Protein AF-A0A4Y2GLK5-F1 (afdb_monomer)

Structure (mmCIF, N/CA/C/O backbone):
data_AF-A0A4Y2GLK5-F1
#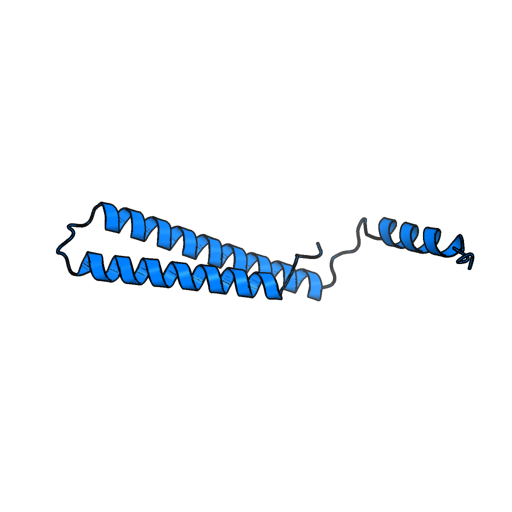
_entry.id   AF-A0A4Y2GLK5-F1
#
loop_
_atom_site.group_PDB
_atom_site.id
_atom_site.type_symbol
_atom_site.label_atom_id
_atom_site.label_alt_id
_atom_site.label_comp_id
_atom_site.label_asym_id
_atom_site.label_entity_id
_atom_site.label_seq_id
_atom_site.pdbx_PDB_ins_code
_atom_site.Cartn_x
_atom_site.Cartn_y
_atom_site.Cartn_z
_atom_site.occupancy
_atom_site.B_iso_or_equiv
_atom_site.auth_seq_id
_atom_site.auth_comp_id
_atom_site.auth_asym_id
_atom_si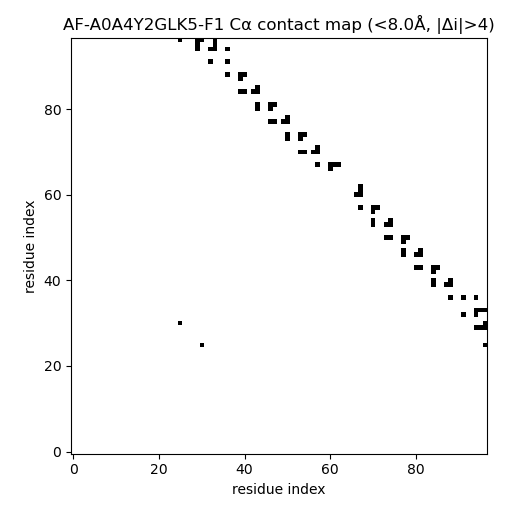te.auth_atom_id
_atom_site.pdbx_PDB_model_num
ATOM 1 N N . MET A 1 1 ? 3.628 -31.236 -46.182 1.00 39.97 1 MET A N 1
ATOM 2 C CA . MET A 1 1 ? 4.743 -31.129 -45.226 1.00 39.97 1 MET A CA 1
ATOM 3 C C . MET A 1 1 ? 5.606 -30.004 -45.746 1.00 39.97 1 MET A C 1
ATOM 5 O O . MET A 1 1 ? 6.251 -30.194 -46.764 1.00 39.97 1 MET A O 1
ATOM 9 N N . SER A 1 2 ? 5.458 -28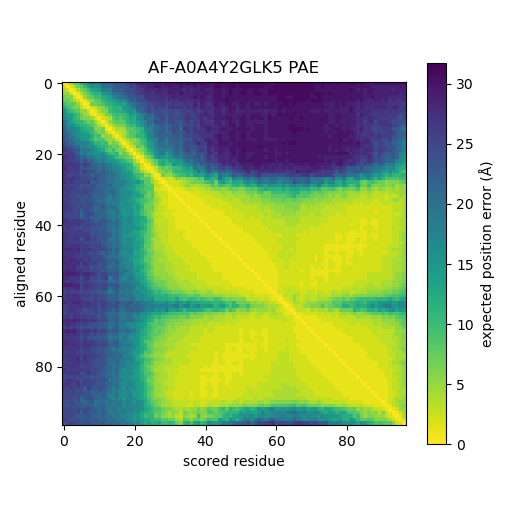.812 -45.176 1.00 42.50 2 SER A N 1
ATOM 10 C CA . SER A 1 2 ? 6.239 -27.643 -45.578 1.00 42.50 2 SER A CA 1
ATOM 11 C C . SER A 1 2 ? 7.405 -27.551 -44.609 1.00 42.50 2 SER A C 1
ATOM 13 O O . SER A 1 2 ? 7.191 -27.378 -43.413 1.00 42.50 2 SER A O 1
ATOM 15 N N . GLU A 1 3 ? 8.605 -27.793 -45.117 1.00 47.28 3 GLU A N 1
ATOM 16 C CA . GLU A 1 3 ? 9.849 -27.643 -44.374 1.00 47.28 3 GLU A CA 1
ATOM 17 C C . GLU A 1 3 ? 10.150 -26.146 -44.281 1.00 47.28 3 GLU A C 1
ATOM 19 O O . GLU A 1 3 ? 10.543 -25.509 -45.261 1.00 47.28 3 GLU A O 1
ATOM 24 N N . ASP A 1 4 ? 9.887 -25.567 -43.110 1.00 50.25 4 ASP A N 1
ATOM 25 C CA . ASP A 1 4 ? 10.302 -24.207 -42.798 1.00 50.25 4 ASP A CA 1
ATOM 26 C C . ASP A 1 4 ? 11.833 -24.176 -42.710 1.00 50.25 4 ASP A C 1
ATOM 28 O O . ASP A 1 4 ? 12.455 -24.768 -41.826 1.00 50.25 4 ASP A O 1
ATOM 32 N N . ASN A 1 5 ? 12.432 -23.505 -43.691 1.00 48.41 5 ASN A N 1
ATOM 33 C CA . ASN A 1 5 ? 13.860 -23.246 -43.795 1.00 48.41 5 ASN A CA 1
ATOM 34 C C . ASN A 1 5 ? 14.309 -22.363 -42.623 1.00 48.41 5 ASN A C 1
ATOM 36 O O . ASN A 1 5 ? 14.172 -21.142 -42.674 1.00 48.41 5 ASN A O 1
ATOM 40 N N . PHE A 1 6 ? 14.858 -22.969 -41.571 1.00 47.56 6 PHE A N 1
ATOM 41 C CA . PHE A 1 6 ? 15.523 -22.235 -40.498 1.00 47.56 6 PHE A CA 1
ATOM 42 C C . PHE A 1 6 ? 16.951 -21.896 -40.950 1.00 47.56 6 PHE A C 1
ATOM 44 O O . PHE A 1 6 ? 17.819 -22.770 -41.001 1.00 47.56 6 PHE A O 1
ATOM 51 N N . SER A 1 7 ? 17.177 -20.641 -41.350 1.0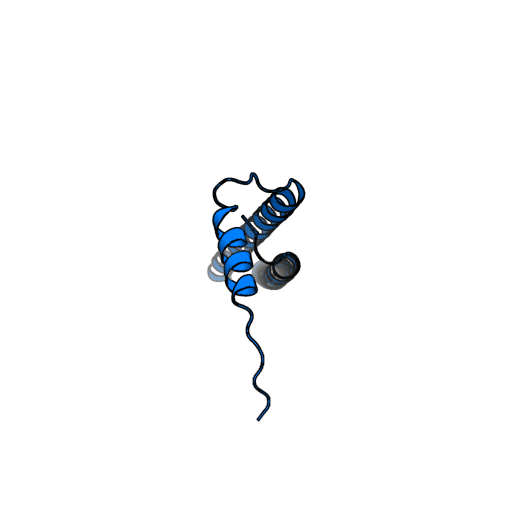0 50.75 7 SER A N 1
ATOM 52 C CA . SER A 1 7 ? 18.491 -20.163 -41.790 1.00 50.75 7 SER A CA 1
ATOM 53 C C . SER A 1 7 ? 19.462 -20.103 -40.597 1.00 50.75 7 SER A C 1
ATOM 55 O O . SER A 1 7 ? 19.120 -19.517 -39.567 1.00 50.75 7 SER A O 1
ATOM 57 N N . PRO A 1 8 ? 20.689 -20.651 -40.699 1.00 50.75 8 PRO A N 1
ATOM 58 C CA . PRO A 1 8 ? 21.701 -20.585 -39.636 1.00 50.75 8 PRO A CA 1
ATOM 59 C C . PRO A 1 8 ? 22.091 -19.157 -39.215 1.00 50.75 8 PRO A C 1
ATOM 61 O O . PRO A 1 8 ? 22.645 -18.968 -38.135 1.00 50.75 8 PRO A O 1
ATOM 64 N N . GLU A 1 9 ? 21.795 -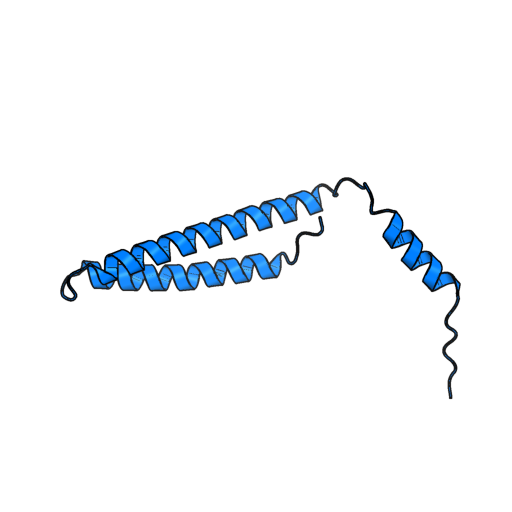18.159 -40.051 1.00 49.94 9 GLU A N 1
ATOM 65 C CA . GLU A 1 9 ? 22.115 -16.741 -39.837 1.00 49.94 9 GLU A CA 1
ATOM 66 C C . GLU A 1 9 ? 21.252 -16.067 -38.752 1.00 49.94 9 GLU A C 1
ATOM 68 O O . GLU A 1 9 ? 21.649 -15.043 -38.190 1.00 49.94 9 GLU A O 1
ATOM 73 N N . ASP A 1 10 ? 20.089 -16.640 -38.421 1.00 44.59 10 ASP A N 1
ATOM 74 C CA . ASP A 1 10 ? 19.185 -16.093 -37.398 1.00 44.59 10 ASP A CA 1
ATOM 75 C C . ASP A 1 10 ? 19.613 -16.463 -35.968 1.00 44.59 10 ASP A C 1
ATOM 77 O O . ASP A 1 10 ? 19.303 -15.751 -35.008 1.00 44.59 10 ASP A O 1
ATOM 81 N N . ILE A 1 11 ? 20.388 -17.541 -35.809 1.00 47.91 11 ILE A N 1
ATOM 82 C CA . ILE A 1 11 ? 20.930 -17.961 -34.507 1.00 47.91 11 ILE A CA 1
ATOM 83 C C . ILE A 1 11 ? 22.113 -17.065 -34.118 1.00 47.91 11 ILE A C 1
ATOM 85 O O . ILE A 1 11 ? 22.236 -16.663 -32.959 1.00 47.91 11 ILE A O 1
ATOM 89 N N . THR A 1 12 ? 22.952 -16.690 -35.087 1.00 44.09 12 THR A N 1
ATOM 90 C CA . THR A 1 12 ? 24.118 -15.822 -34.870 1.00 44.09 12 THR A CA 1
ATOM 91 C C . THR A 1 12 ? 23.713 -14.405 -34.472 1.00 44.09 12 THR A C 1
ATOM 93 O O . THR A 1 12 ? 24.269 -13.870 -33.516 1.00 44.09 12 THR A O 1
ATOM 96 N N . LYS A 1 13 ? 22.669 -13.831 -35.087 1.00 45.25 13 LYS A N 1
ATOM 97 C CA . LYS A 1 13 ? 22.169 -12.492 -34.713 1.00 45.25 13 LYS A CA 1
ATOM 98 C C . LYS A 1 13 ? 21.590 -12.424 -33.299 1.00 45.25 13 LYS A C 1
ATOM 100 O O . LYS A 1 13 ? 21.716 -11.398 -32.635 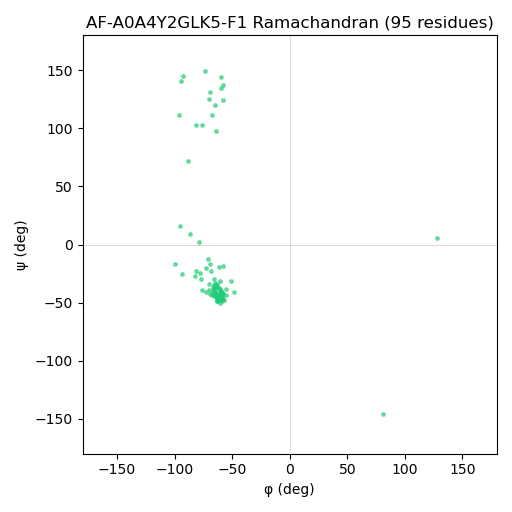1.00 45.25 13 LYS A O 1
ATOM 105 N N . HIS A 1 14 ? 20.966 -13.499 -32.815 1.00 42.09 14 HIS A N 1
ATOM 106 C CA . HIS A 1 14 ? 20.447 -13.540 -31.445 1.00 42.09 14 HIS A CA 1
ATOM 107 C C . HIS A 1 14 ? 21.538 -13.761 -30.390 1.00 42.09 14 HIS A C 1
ATOM 109 O O . HIS A 1 14 ? 21.394 -13.261 -29.273 1.00 42.09 14 HIS A O 1
ATOM 115 N N . ALA A 1 15 ? 22.621 -14.465 -30.735 1.00 41.91 15 ALA A N 1
ATOM 116 C CA . ALA A 1 15 ? 23.781 -14.627 -29.862 1.00 41.91 15 ALA A CA 1
ATOM 117 C C . ALA A 1 15 ? 24.606 -13.329 -29.759 1.00 41.91 15 ALA A C 1
ATOM 119 O O . ALA A 1 15 ? 24.967 -12.926 -28.654 1.00 41.91 15 ALA A O 1
ATOM 120 N N . GLU A 1 16 ? 24.802 -12.612 -30.872 1.00 40.94 16 GLU A N 1
ATOM 121 C CA . GLU A 1 16 ? 25.473 -11.301 -30.883 1.00 40.94 16 GLU A CA 1
ATOM 122 C C . GLU A 1 16 ? 24.690 -10.244 -30.078 1.00 40.94 16 GLU A C 1
ATOM 124 O O . GLU A 1 16 ? 25.281 -9.470 -29.326 1.00 40.94 16 GLU A O 1
ATOM 129 N N . TYR A 1 17 ? 23.350 -10.282 -30.106 1.00 46.03 17 TYR A N 1
ATOM 130 C CA . TYR A 1 17 ? 22.508 -9.371 -29.312 1.00 46.03 17 TYR A CA 1
ATOM 131 C C . TYR A 1 17 ? 22.551 -9.632 -27.790 1.00 46.03 17 TYR A C 1
ATOM 133 O O . TYR A 1 17 ? 22.132 -8.779 -27.001 1.00 46.03 17 TYR A O 1
ATOM 141 N N . GLN A 1 18 ? 23.022 -10.807 -27.350 1.00 43.94 18 GLN A N 1
ATOM 142 C CA . GLN A 1 18 ? 23.160 -11.132 -25.925 1.00 43.94 18 GLN A CA 1
ATOM 143 C C . GLN A 1 18 ? 24.551 -10.816 -25.362 1.00 43.94 18 GLN A C 1
ATOM 145 O O . GLN A 1 18 ? 24.657 -10.544 -24.164 1.00 43.94 18 GLN A O 1
ATOM 150 N N . GLU A 1 19 ? 25.602 -10.787 -26.186 1.00 43.84 19 GLU A N 1
ATOM 151 C CA . GLU A 1 19 ? 26.951 -10.455 -25.708 1.00 43.84 19 GLU A CA 1
ATOM 152 C C . GLU A 1 19 ? 27.214 -8.942 -25.587 1.00 43.84 19 GLU A C 1
ATOM 154 O O . GLU A 1 19 ? 27.952 -8.534 -24.687 1.00 43.84 19 GLU A O 1
ATOM 159 N N . GLU A 1 20 ? 26.539 -8.084 -26.363 1.00 45.12 20 GLU A N 1
ATOM 160 C CA . GLU A 1 20 ? 26.727 -6.618 -26.293 1.00 45.12 20 GLU A CA 1
ATOM 161 C C . GLU A 1 20 ? 26.173 -5.951 -25.017 1.00 45.12 20 GLU A C 1
ATOM 163 O O . GLU A 1 20 ? 26.506 -4.805 -24.712 1.00 45.12 20 GLU A O 1
ATOM 168 N N . LYS A 1 21 ? 25.361 -6.646 -24.210 1.00 48.97 21 LYS A N 1
ATOM 169 C CA . LYS A 1 21 ? 24.790 -6.078 -22.971 1.00 48.97 21 LYS A CA 1
ATOM 170 C C . LYS A 1 21 ? 25.679 -6.221 -21.734 1.00 48.97 21 LYS A C 1
ATOM 172 O O . LYS A 1 21 ? 25.249 -5.893 -20.630 1.00 48.97 21 LYS A O 1
ATOM 177 N N . LYS A 1 22 ? 26.932 -6.656 -21.878 1.00 44.97 22 LYS A N 1
ATOM 178 C CA . LYS A 1 22 ? 27.926 -6.585 -20.794 1.00 44.97 22 LYS A CA 1
ATOM 179 C C . LYS A 1 22 ? 28.656 -5.243 -20.840 1.00 44.97 22 LYS A C 1
ATOM 181 O O . LYS A 1 22 ? 29.824 -5.176 -21.198 1.00 44.97 22 LYS A O 1
ATOM 186 N N . GLY A 1 23 ? 27.957 -4.171 -20.462 1.00 51.16 23 GLY A N 1
ATOM 187 C CA . GL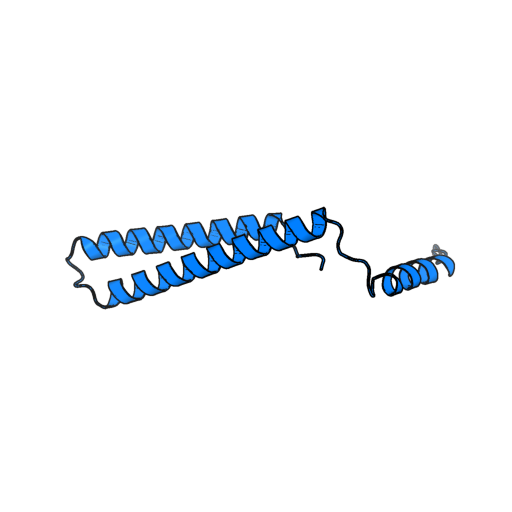Y A 1 23 ? 28.595 -2.876 -20.195 1.00 51.16 23 GLY A CA 1
ATOM 188 C C . GLY A 1 23 ? 28.026 -1.660 -20.921 1.00 51.16 23 GLY A C 1
ATOM 189 O O . GLY A 1 23 ? 28.595 -0.582 -20.770 1.00 51.16 23 GLY A O 1
ATOM 190 N N . CYS A 1 24 ? 26.920 -1.773 -21.667 1.00 47.62 24 CYS A N 1
ATOM 191 C CA . CYS A 1 24 ? 26.229 -0.575 -22.148 1.00 47.62 24 CYS A CA 1
ATOM 192 C C . CYS A 1 24 ? 25.658 0.212 -20.956 1.00 47.62 24 CYS A C 1
ATOM 194 O O . CYS A 1 24 ? 24.830 -0.337 -20.224 1.00 47.62 24 CYS A O 1
ATOM 196 N N . PRO A 1 25 ? 26.057 1.482 -20.747 1.00 57.34 25 PRO A N 1
ATOM 197 C CA . PRO A 1 25 ? 25.377 2.327 -19.783 1.00 57.34 25 PRO A CA 1
ATOM 198 C C . PRO A 1 25 ? 23.906 2.452 -20.207 1.00 57.34 25 PRO A C 1
ATOM 200 O O . PRO A 1 25 ? 23.637 2.642 -21.399 1.00 57.34 25 PRO A O 1
ATOM 203 N N . PRO A 1 26 ? 22.958 2.313 -19.267 1.00 61.47 26 PRO A N 1
ATOM 204 C CA . PRO A 1 26 ? 21.545 2.376 -19.596 1.00 61.47 26 PRO A CA 1
ATOM 205 C C . PRO A 1 26 ? 21.230 3.712 -20.266 1.00 61.47 26 PRO A C 1
ATOM 207 O O . PRO A 1 26 ? 21.749 4.763 -19.872 1.00 61.47 26 PRO A O 1
ATOM 210 N N . ARG A 1 27 ? 20.416 3.678 -21.327 1.00 66.19 27 ARG A N 1
ATOM 211 C CA . ARG A 1 27 ? 19.997 4.906 -22.013 1.00 66.19 27 ARG A CA 1
ATOM 212 C C . ARG A 1 27 ? 19.274 5.777 -20.986 1.00 66.19 27 ARG A C 1
ATOM 214 O O . ARG A 1 27 ? 18.567 5.247 -20.137 1.00 66.19 27 ARG A O 1
ATOM 221 N N . VAL A 1 28 ? 19.423 7.101 -21.052 1.00 69.56 28 VAL A N 1
ATOM 222 C CA . VAL A 1 28 ? 18.853 8.030 -20.048 1.00 69.56 28 VAL A CA 1
ATOM 223 C C . VAL A 1 28 ? 17.374 7.722 -19.752 1.00 69.56 28 VAL A C 1
ATOM 225 O O . VAL A 1 28 ? 16.990 7.637 -18.590 1.00 69.56 28 VAL A O 1
ATOM 228 N N . CYS A 1 29 ? 16.587 7.400 -20.784 1.00 63.06 29 CYS A N 1
ATOM 229 C CA . CYS A 1 29 ? 15.181 7.011 -20.648 1.00 63.06 29 CYS A CA 1
ATOM 230 C C . CYS A 1 29 ? 14.958 5.711 -19.842 1.00 63.06 29 CYS A C 1
ATOM 232 O O . CYS A 1 29 ? 13.960 5.580 -19.142 1.00 63.06 29 CYS A O 1
ATOM 234 N N . GLU A 1 30 ? 15.862 4.732 -19.934 1.00 72.94 30 GLU A N 1
ATOM 235 C CA . GLU A 1 30 ? 15.794 3.479 -19.165 1.00 72.94 30 GLU A CA 1
ATOM 236 C C . GLU A 1 30 ? 16.078 3.734 -17.679 1.00 72.94 30 GLU A C 1
ATOM 238 O O . GLU A 1 30 ? 15.396 3.183 -16.815 1.00 72.94 30 GLU A O 1
ATOM 243 N N . ILE A 1 31 ? 17.033 4.624 -17.383 1.00 81.00 31 ILE A N 1
ATOM 244 C CA . ILE A 1 31 ? 17.350 5.056 -16.014 1.00 81.00 31 ILE A CA 1
ATOM 245 C C . ILE A 1 31 ? 16.163 5.800 -15.397 1.00 81.00 31 ILE A C 1
ATOM 247 O O . ILE A 1 31 ? 15.798 5.532 -14.255 1.00 81.00 31 ILE A O 1
ATOM 251 N N . GLU A 1 32 ? 15.534 6.704 -16.150 1.00 81.88 32 GLU A N 1
ATOM 252 C CA . GLU A 1 32 ? 14.358 7.458 -15.700 1.00 81.88 32 GLU A CA 1
ATOM 253 C C . GLU A 1 32 ? 13.188 6.535 -15.338 1.00 81.88 32 GLU A C 1
ATOM 255 O O . GLU A 1 32 ? 12.604 6.681 -14.264 1.00 81.88 32 GLU A O 1
ATOM 260 N N . ILE A 1 33 ? 12.899 5.532 -16.175 1.00 83.56 33 ILE A N 1
ATOM 261 C CA . ILE A 1 33 ? 11.857 4.533 -15.892 1.00 83.56 33 ILE A CA 1
ATOM 262 C C . ILE A 1 33 ? 12.180 3.751 -14.612 1.00 83.56 33 ILE A C 1
ATOM 264 O O . ILE A 1 33 ? 11.295 3.529 -13.784 1.00 83.56 33 ILE A O 1
ATOM 268 N N . CYS A 1 34 ? 13.435 3.340 -14.422 1.00 87.19 34 CYS A N 1
ATOM 269 C CA . CYS A 1 34 ? 13.842 2.614 -13.221 1.00 87.19 34 CYS A CA 1
ATOM 270 C C . CYS A 1 34 ? 13.767 3.475 -11.954 1.00 87.19 34 CYS A C 1
ATOM 272 O O . CYS A 1 34 ? 13.326 2.977 -10.919 1.00 87.19 34 CYS A O 1
ATOM 274 N N . ASN A 1 35 ? 14.144 4.753 -12.026 1.00 89.38 35 ASN A N 1
ATOM 275 C CA . ASN A 1 35 ? 14.027 5.683 -10.902 1.00 89.38 35 ASN A CA 1
ATOM 276 C C . ASN A 1 35 ? 12.561 5.903 -10.513 1.00 89.38 35 ASN A C 1
ATOM 278 O O . ASN A 1 35 ? 12.214 5.819 -9.336 1.00 89.38 35 ASN A O 1
ATOM 282 N N . GLU A 1 36 ? 11.684 6.107 -11.496 1.00 90.31 36 GLU A N 1
ATOM 283 C CA . GLU A 1 36 ? 10.248 6.257 -11.253 1.00 90.31 36 GLU A CA 1
ATOM 284 C C . GLU A 1 36 ? 9.653 4.981 -10.631 1.00 90.31 36 GLU A C 1
ATOM 286 O O . GLU A 1 36 ? 8.923 5.042 -9.642 1.00 90.31 36 GLU A O 1
ATOM 291 N N . LEU A 1 37 ? 10.028 3.799 -11.136 1.00 91.81 37 LEU A N 1
ATOM 292 C CA . LEU A 1 37 ? 9.643 2.516 -10.540 1.00 91.81 37 LEU A CA 1
ATOM 293 C C . LEU A 1 37 ? 10.112 2.380 -9.084 1.00 91.81 37 LEU A C 1
ATOM 295 O O . LEU A 1 37 ? 9.349 1.898 -8.242 1.00 91.81 37 LEU A O 1
ATOM 299 N N . GLN A 1 38 ? 11.338 2.808 -8.769 1.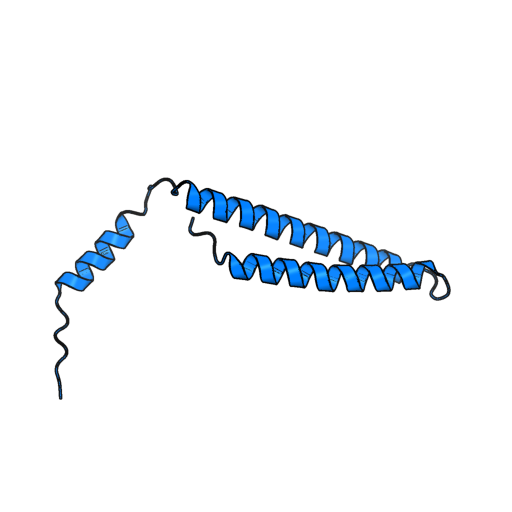00 93.62 38 GLN A N 1
ATOM 300 C CA . GLN A 1 38 ? 11.861 2.783 -7.401 1.00 93.62 38 GLN A CA 1
ATOM 301 C C . GLN A 1 38 ? 11.064 3.699 -6.468 1.00 93.62 38 GLN A C 1
ATOM 303 O O . GLN A 1 38 ? 10.706 3.275 -5.366 1.00 93.62 38 GLN A O 1
ATOM 308 N N . GLU A 1 39 ? 10.729 4.915 -6.900 1.00 95.06 39 GLU A N 1
ATOM 309 C CA . GLU A 1 39 ? 9.919 5.837 -6.095 1.00 95.06 39 GLU A CA 1
ATOM 310 C C . GLU A 1 39 ? 8.484 5.323 -5.895 1.00 95.06 39 GLU A C 1
ATOM 312 O O . GLU A 1 39 ? 7.927 5.429 -4.795 1.00 95.06 39 GLU A O 1
ATOM 317 N N . LEU A 1 40 ? 7.891 4.677 -6.905 1.00 94.75 40 LEU A N 1
ATOM 318 C CA . LEU A 1 40 ? 6.579 4.035 -6.776 1.00 94.75 40 LEU A CA 1
ATOM 319 C C . LEU A 1 40 ? 6.601 2.852 -5.796 1.00 94.75 40 LEU A C 1
ATOM 321 O O . LEU A 1 40 ? 5.706 2.736 -4.954 1.00 94.75 40 LEU A O 1
ATOM 325 N N . GLU A 1 41 ? 7.616 1.985 -5.860 1.00 94.94 41 GLU A N 1
ATOM 326 C CA . GLU A 1 41 ? 7.763 0.862 -4.922 1.00 94.94 41 GLU A CA 1
ATOM 327 C C . GLU A 1 41 ? 8.035 1.344 -3.491 1.00 94.94 41 GLU A C 1
ATOM 329 O O . GLU A 1 41 ? 7.479 0.802 -2.528 1.00 94.94 41 GLU A O 1
ATOM 334 N N . LYS A 1 42 ? 8.819 2.413 -3.330 1.00 97.12 42 LYS A N 1
ATOM 335 C CA . LYS A 1 42 ? 9.032 3.071 -2.037 1.00 97.12 42 LYS A CA 1
ATOM 336 C C . LYS A 1 42 ? 7.729 3.638 -1.471 1.00 97.12 42 LYS A C 1
ATOM 338 O O . LYS A 1 42 ? 7.385 3.343 -0.326 1.00 97.12 42 LYS A O 1
ATOM 343 N N . SER A 1 43 ? 6.957 4.356 -2.286 1.00 97.31 43 SER A N 1
ATOM 344 C CA . SER A 1 43 ? 5.647 4.899 -1.900 1.00 97.31 43 SER A CA 1
ATOM 345 C C . SER A 1 43 ? 4.701 3.782 -1.455 1.00 97.31 43 SER A C 1
ATOM 347 O O . SER A 1 43 ? 4.130 3.823 -0.366 1.00 97.31 43 SER A O 1
ATOM 349 N N . LYS A 1 44 ? 4.625 2.699 -2.234 1.00 97.56 44 LYS A N 1
ATOM 350 C CA . LYS A 1 44 ? 3.858 1.496 -1.895 1.00 97.56 44 LYS A CA 1
ATOM 351 C C . LYS A 1 44 ? 4.293 0.868 -0.573 1.00 97.56 44 LYS A C 1
ATOM 353 O O . LYS A 1 44 ? 3.446 0.436 0.218 1.00 97.56 44 LYS A O 1
ATOM 358 N N . TYR A 1 45 ? 5.597 0.779 -0.326 1.00 97.56 45 TYR A N 1
ATOM 359 C CA . TYR A 1 45 ? 6.140 0.261 0.926 1.00 97.56 45 TYR A CA 1
ATOM 360 C C . TYR A 1 45 ? 5.734 1.131 2.124 1.00 97.56 45 TYR A C 1
ATOM 362 O O . TYR A 1 45 ? 5.268 0.600 3.141 1.00 97.56 45 TYR A O 1
ATOM 370 N N . ASP A 1 46 ? 5.825 2.452 1.992 1.00 98.12 46 ASP A N 1
ATOM 371 C CA . ASP A 1 46 ? 5.436 3.388 3.044 1.00 98.12 46 ASP A CA 1
ATOM 372 C C . ASP A 1 46 ? 3.930 3.328 3.334 1.00 98.12 46 ASP A C 1
ATOM 374 O O . ASP A 1 46 ? 3.536 3.187 4.498 1.00 98.12 46 ASP A O 1
ATOM 378 N N . THR A 1 47 ? 3.075 3.275 2.307 1.00 97.69 47 THR A N 1
ATOM 379 C CA . THR A 1 47 ? 1.625 3.074 2.475 1.00 97.69 47 THR A CA 1
ATOM 380 C C . THR A 1 47 ? 1.323 1.753 3.202 1.00 97.69 47 THR A C 1
ATOM 382 O O . THR A 1 47 ? 0.504 1.703 4.128 1.00 97.69 47 THR A O 1
ATOM 385 N N . ARG A 1 48 ? 2.029 0.657 2.876 1.00 97.75 48 ARG A N 1
ATOM 386 C CA . ARG A 1 48 ? 1.895 -0.630 3.595 1.00 97.75 48 ARG A CA 1
ATOM 387 C C . ARG A 1 48 ? 2.285 -0.507 5.069 1.00 97.75 48 ARG A C 1
ATOM 389 O O . ARG A 1 48 ? 1.641 -1.129 5.924 1.00 97.75 48 ARG A O 1
ATOM 396 N N . LYS A 1 49 ? 3.314 0.284 5.379 1.00 98.06 49 LYS A N 1
ATOM 397 C CA . LYS A 1 49 ? 3.766 0.553 6.749 1.00 98.06 49 LYS A CA 1
ATOM 398 C C . LYS A 1 49 ? 2.733 1.366 7.532 1.00 98.06 49 LYS A C 1
ATOM 400 O O . LYS A 1 49 ? 2.434 0.998 8.670 1.00 98.06 49 LYS A O 1
ATOM 405 N N . LEU A 1 50 ? 2.143 2.399 6.926 1.00 97.88 50 LEU A N 1
ATOM 406 C CA . LEU A 1 50 ? 1.039 3.173 7.510 1.00 97.88 50 LEU A CA 1
ATOM 407 C C . LEU A 1 50 ? -0.163 2.278 7.816 1.00 97.88 50 LEU A C 1
ATOM 409 O O . LEU A 1 50 ? -0.621 2.231 8.958 1.00 97.88 50 LEU A O 1
ATOM 413 N N . ARG A 1 51 ? -0.580 1.445 6.857 1.00 97.69 51 ARG A N 1
ATOM 414 C CA . ARG A 1 51 ? -1.649 0.456 7.062 1.00 97.69 51 ARG A CA 1
ATOM 415 C C . ARG A 1 51 ? -1.363 -0.482 8.232 1.00 97.69 51 ARG A C 1
ATOM 417 O O . ARG A 1 51 ? -2.253 -0.775 9.029 1.00 97.69 51 ARG A O 1
ATOM 424 N N . LYS A 1 52 ? -0.127 -0.984 8.351 1.00 97.62 52 LYS A N 1
ATOM 425 C CA . LYS A 1 52 ? 0.268 -1.864 9.463 1.00 97.62 52 LYS A CA 1
ATOM 426 C C . LYS A 1 52 ? 0.158 -1.141 10.808 1.00 97.62 52 LYS A C 1
ATOM 428 O O . LYS A 1 52 ? -0.341 -1.738 11.759 1.00 97.62 52 LYS A O 1
ATOM 433 N N . ARG A 1 53 ? 0.587 0.123 10.885 1.00 97.25 53 ARG A N 1
ATOM 434 C CA . ARG A 1 53 ? 0.474 0.958 12.094 1.00 97.25 53 ARG A CA 1
ATOM 435 C C . ARG A 1 53 ? -0.986 1.200 12.478 1.00 97.25 53 ARG A C 1
ATOM 437 O O . ARG A 1 53 ? -1.338 0.908 13.616 1.00 97.25 53 ARG A O 1
ATOM 444 N N . ALA A 1 54 ? -1.831 1.592 11.524 1.00 96.62 54 ALA A N 1
ATOM 445 C CA . ALA A 1 54 ? -3.262 1.798 11.755 1.00 96.62 54 ALA A CA 1
ATOM 446 C C . ALA A 1 54 ? -3.953 0.514 12.251 1.00 96.62 54 ALA A C 1
ATOM 448 O O . ALA A 1 54 ? -4.725 0.544 13.202 1.00 96.62 54 ALA A O 1
ATOM 449 N N . ARG A 1 55 ? -3.601 -0.660 11.698 1.00 96.69 55 ARG A N 1
ATOM 450 C CA . ARG A 1 55 ? -4.099 -1.957 12.201 1.00 96.69 55 ARG A CA 1
ATOM 451 C C . ARG A 1 55 ? -3.648 -2.267 13.628 1.00 96.69 55 ARG A C 1
ATOM 453 O O . ARG A 1 55 ? -4.395 -2.898 14.367 1.00 96.69 55 ARG A O 1
ATOM 460 N N . ILE A 1 56 ? -2.422 -1.898 14.002 1.00 96.81 56 ILE A N 1
ATOM 461 C CA . ILE A 1 56 ? -1.920 -2.088 15.371 1.00 96.81 56 ILE A CA 1
ATOM 462 C C . ILE A 1 56 ? -2.651 -1.154 16.336 1.00 96.81 56 ILE A C 1
ATOM 464 O O . ILE A 1 56 ? -3.017 -1.604 17.416 1.00 96.81 56 ILE A O 1
ATOM 468 N N . GLN A 1 57 ? -2.878 0.104 15.951 1.00 95.62 57 GLN A N 1
ATOM 469 C CA . GLN A 1 57 ? -3.661 1.056 16.741 1.00 95.62 57 GLN A CA 1
ATOM 470 C C . GLN A 1 57 ? -5.090 0.551 16.927 1.00 95.62 57 GLN A C 1
ATOM 472 O O . GLN A 1 57 ? -5.508 0.368 18.060 1.00 95.62 57 GLN A O 1
ATOM 477 N N . LEU A 1 58 ? -5.761 0.154 15.842 1.00 94.88 58 LEU A N 1
ATOM 478 C CA . LEU A 1 58 ? -7.126 -0.374 15.880 1.00 94.88 58 LEU A CA 1
ATOM 479 C C . LEU A 1 58 ? -7.282 -1.569 16.832 1.00 94.88 58 LEU A C 1
ATOM 481 O O . LEU A 1 58 ? -8.291 -1.682 17.512 1.00 94.88 58 LEU A O 1
ATOM 485 N N . LYS A 1 59 ? -6.286 -2.462 16.900 1.00 94.19 59 LYS A N 1
ATOM 486 C CA . LYS A 1 59 ? -6.298 -3.608 17.828 1.00 94.19 59 LYS A CA 1
ATOM 487 C C . LYS A 1 59 ? -6.179 -3.213 19.303 1.00 94.19 59 LYS A C 1
ATOM 489 O O . LYS A 1 59 ? -6.490 -4.033 20.158 1.00 94.19 59 LYS A O 1
ATOM 494 N N . LYS A 1 60 ? -5.635 -2.031 19.588 1.00 94.31 60 LYS A N 1
ATOM 495 C CA . LYS A 1 60 ? -5.428 -1.502 20.943 1.00 94.31 60 LYS A CA 1
ATOM 496 C C . LYS A 1 60 ? -6.509 -0.503 21.355 1.00 94.31 60 LYS A C 1
ATOM 498 O O . LYS A 1 60 ? -6.603 -0.201 22.538 1.00 94.31 60 LYS A O 1
ATOM 503 N N . SER A 1 61 ? -7.261 0.030 20.397 1.00 92.00 61 SER A N 1
ATOM 504 C CA . SER A 1 61 ? -8.326 0.997 20.636 1.00 92.00 61 SER A CA 1
ATOM 505 C C . SER A 1 61 ? -9.560 0.342 21.249 1.00 92.00 61 SER A C 1
ATOM 507 O O . SER A 1 61 ? -9.879 -0.812 20.960 1.00 92.00 61 SER A O 1
ATOM 509 N N . ASP A 1 62 ? -10.276 1.120 22.056 1.00 90.44 62 ASP A N 1
ATOM 510 C CA . ASP A 1 62 ? -11.591 0.749 22.569 1.00 90.44 62 ASP A CA 1
ATOM 511 C C . ASP A 1 62 ? -12.626 0.770 21.416 1.00 90.44 62 ASP A C 1
ATOM 513 O O . ASP A 1 62 ? -12.718 1.795 20.721 1.00 90.44 62 ASP A O 1
ATOM 517 N N . PRO A 1 63 ? -13.363 -0.339 21.172 1.00 84.19 63 PRO A N 1
ATOM 518 C CA . PRO A 1 63 ? -14.296 -0.498 20.054 1.00 84.19 63 PRO A CA 1
ATOM 519 C C . PRO A 1 63 ? -15.328 0.618 19.879 1.00 84.19 63 PRO A C 1
ATOM 521 O O . PRO A 1 63 ? -15.697 0.895 18.736 1.00 84.19 63 PRO A O 1
ATOM 524 N N . ASP A 1 64 ? -15.757 1.261 20.967 1.00 87.00 64 ASP A N 1
ATOM 525 C CA . ASP A 1 64 ? -16.865 2.227 20.959 1.00 87.00 64 ASP A CA 1
ATOM 526 C C . ASP A 1 64 ? -16.397 3.685 20.833 1.00 87.00 64 ASP A C 1
ATOM 528 O O . ASP A 1 64 ? -17.147 4.637 21.055 1.00 87.00 64 ASP A O 1
ATOM 532 N N . THR A 1 65 ? -15.140 3.883 20.432 1.00 90.75 65 THR A N 1
ATOM 533 C CA . THR A 1 65 ? -14.584 5.218 20.208 1.00 90.75 65 THR A CA 1
ATOM 534 C C . THR A 1 65 ? -14.735 5.666 18.750 1.00 90.75 65 THR A C 1
ATOM 536 O O . THR A 1 65 ? -14.555 4.877 17.818 1.00 90.75 65 THR A O 1
ATOM 539 N N . PRO A 1 66 ? -14.969 6.968 18.492 1.00 89.81 66 PRO A N 1
ATOM 540 C CA . PRO A 1 66 ? -14.985 7.508 17.128 1.00 89.81 66 PRO A CA 1
ATOM 541 C C . PRO A 1 66 ? -13.634 7.342 16.406 1.00 89.81 66 PRO A C 1
ATOM 543 O O . PRO A 1 66 ? -13.573 7.377 15.176 1.00 89.81 66 PRO A O 1
ATOM 546 N N . GLU A 1 67 ? -12.548 7.132 17.154 1.00 92.00 67 GLU A N 1
ATOM 547 C CA . GLU A 1 67 ? -11.222 6.827 16.618 1.00 92.00 67 GLU A CA 1
ATOM 548 C C . GLU A 1 67 ? -11.190 5.482 15.878 1.00 92.00 67 GLU A C 1
ATOM 550 O O . GLU A 1 67 ? -10.574 5.385 14.819 1.00 92.00 67 GLU A O 1
ATOM 555 N N . VAL A 1 68 ? -11.914 4.466 16.360 1.00 94.12 68 VAL A N 1
ATOM 556 C CA . VAL A 1 68 ? -11.999 3.152 15.701 1.00 94.12 68 VAL A CA 1
ATOM 557 C C . VAL A 1 68 ? -12.602 3.257 14.304 1.00 94.12 68 VAL A C 1
ATOM 559 O O . VAL A 1 68 ? -12.083 2.643 13.368 1.00 94.12 68 VAL A O 1
ATOM 562 N N . SER A 1 69 ? -13.667 4.043 14.138 1.00 94.50 69 SER A N 1
ATOM 563 C CA . SER A 1 69 ? -14.280 4.278 12.825 1.00 94.50 69 SER A CA 1
ATOM 564 C C . SER A 1 69 ? -13.300 4.955 11.870 1.00 94.50 69 SER A C 1
ATOM 566 O O . SER A 1 69 ? -13.102 4.467 10.757 1.00 94.50 69 SER A O 1
ATOM 568 N N . ARG A 1 70 ? -12.589 5.990 12.337 1.00 95.12 70 ARG A N 1
ATOM 569 C CA . ARG A 1 70 ? -11.545 6.659 11.546 1.00 95.12 70 ARG A CA 1
ATOM 570 C C . ARG A 1 70 ? -10.433 5.692 11.150 1.00 95.12 70 ARG A C 1
ATOM 572 O O . ARG A 1 70 ? -10.083 5.613 9.980 1.00 95.12 70 ARG A O 1
ATOM 579 N N . LEU A 1 71 ? -9.918 4.893 12.085 1.00 95.81 71 LEU A N 1
ATOM 580 C CA . LEU A 1 71 ? -8.866 3.911 11.801 1.00 95.81 71 LEU A CA 1
ATOM 581 C C . LEU A 1 71 ? -9.312 2.866 10.768 1.00 95.81 71 LEU A C 1
ATOM 583 O O . LEU A 1 71 ? -8.519 2.479 9.909 1.00 95.81 71 LEU A O 1
ATOM 587 N N . LYS A 1 72 ? -10.574 2.418 10.811 1.00 95.56 72 LYS A N 1
ATOM 588 C CA . LYS A 1 72 ? -11.138 1.513 9.794 1.00 95.56 72 LYS A CA 1
ATOM 589 C C . LYS A 1 72 ? -11.166 2.168 8.410 1.00 95.56 72 LYS A C 1
ATOM 591 O O . LYS A 1 72 ? -10.744 1.532 7.442 1.00 95.56 72 LYS A O 1
ATOM 596 N N . GLU A 1 73 ? -11.601 3.423 8.320 1.00 96.56 73 GLU A N 1
ATOM 597 C CA . GLU A 1 73 ? -11.592 4.200 7.073 1.00 96.56 73 GLU A CA 1
ATOM 598 C C . GLU A 1 73 ? -10.170 4.397 6.534 1.00 96.56 73 GLU A C 1
ATOM 600 O O . GLU A 1 73 ? -9.921 4.179 5.348 1.00 96.56 73 GLU A O 1
ATOM 605 N N . GLU A 1 74 ? -9.207 4.731 7.396 1.00 96.88 74 GLU A N 1
ATOM 606 C CA . GLU A 1 74 ? -7.809 4.879 6.994 1.00 96.88 74 GLU A CA 1
ATOM 607 C C . GLU A 1 74 ? -7.223 3.574 6.463 1.00 96.88 74 GLU A C 1
ATOM 609 O O . GLU A 1 74 ? -6.560 3.563 5.427 1.00 96.88 74 GLU A O 1
ATOM 614 N N . ILE A 1 75 ? -7.488 2.453 7.138 1.00 97.81 75 ILE A N 1
ATOM 615 C CA . ILE A 1 75 ? -7.051 1.133 6.679 1.00 97.81 75 ILE A CA 1
ATOM 616 C C . ILE A 1 75 ? -7.630 0.837 5.293 1.00 97.81 75 ILE A C 1
ATOM 618 O O . ILE A 1 75 ? -6.880 0.388 4.423 1.00 97.81 75 ILE A O 1
ATOM 622 N N . ALA A 1 76 ? -8.922 1.099 5.075 1.00 97.88 76 ALA A N 1
ATOM 623 C CA . ALA A 1 76 ? -9.570 0.914 3.777 1.00 97.88 76 ALA A CA 1
ATOM 624 C C . ALA A 1 76 ? -8.942 1.808 2.695 1.00 97.88 76 ALA A C 1
ATOM 626 O O . ALA A 1 76 ? -8.605 1.324 1.612 1.00 97.88 76 ALA A O 1
ATOM 627 N N . ARG A 1 77 ? -8.682 3.082 3.011 1.00 98.19 77 ARG A N 1
ATOM 628 C CA . ARG A 1 77 ? -7.976 4.017 2.124 1.00 98.19 77 ARG A CA 1
ATOM 629 C C . ARG A 1 77 ? -6.593 3.491 1.741 1.00 98.19 77 ARG A C 1
ATOM 631 O O . ARG A 1 77 ? -6.282 3.438 0.555 1.00 98.19 77 ARG A O 1
ATOM 638 N N . TYR A 1 78 ? -5.799 3.020 2.703 1.00 98.12 78 TYR A N 1
ATOM 639 C CA . TYR A 1 78 ? -4.474 2.463 2.418 1.00 98.12 78 TYR A CA 1
ATOM 640 C C . TYR A 1 78 ? -4.526 1.164 1.602 1.00 98.12 78 TYR A C 1
ATOM 642 O O . TYR A 1 78 ? -3.593 0.877 0.857 1.00 98.12 78 TYR A O 1
ATOM 650 N N . TYR A 1 79 ? -5.584 0.353 1.722 1.00 97.25 79 TYR A N 1
ATOM 651 C CA . TYR A 1 79 ? -5.779 -0.793 0.826 1.00 97.25 79 TYR A CA 1
ATOM 652 C C . TYR A 1 79 ? -5.961 -0.345 -0.625 1.00 97.25 79 TYR A C 1
ATOM 654 O O . TYR A 1 79 ? -5.279 -0.875 -1.503 1.00 97.25 79 TYR A O 1
ATOM 662 N N . ASN A 1 80 ? -6.825 0.644 -0.858 1.00 97.69 80 ASN A N 1
ATOM 663 C CA . ASN A 1 80 ? -7.058 1.195 -2.192 1.00 97.69 80 ASN A CA 1
ATOM 664 C C . ASN A 1 80 ? -5.789 1.834 -2.760 1.00 97.69 80 ASN A C 1
ATOM 666 O O . ASN A 1 80 ? -5.429 1.591 -3.905 1.00 97.69 80 ASN A O 1
ATOM 670 N N . GLU A 1 81 ? -5.067 2.593 -1.942 1.00 97.75 81 GLU A N 1
ATOM 671 C CA . GLU A 1 81 ? -3.842 3.270 -2.356 1.00 97.75 81 GLU A CA 1
ATOM 672 C C . GLU A 1 81 ? -2.728 2.279 -2.739 1.00 97.75 81 GLU A C 1
ATOM 674 O O . GLU A 1 81 ? -2.077 2.453 -3.765 1.00 97.75 81 GLU A O 1
ATOM 679 N N . VAL A 1 82 ? -2.555 1.175 -1.997 1.00 97.31 82 VAL A N 1
ATOM 680 C CA . VAL A 1 82 ? -1.626 0.099 -2.399 1.00 97.31 82 VAL A CA 1
ATOM 681 C C . VAL A 1 82 ? -2.026 -0.513 -3.743 1.00 97.31 82 VAL A C 1
ATOM 683 O O . VAL A 1 82 ? -1.150 -0.754 -4.570 1.00 97.31 82 VAL A O 1
ATOM 686 N N . ALA A 1 83 ? -3.322 -0.724 -3.985 1.00 96.88 83 ALA A N 1
ATOM 687 C CA . ALA A 1 83 ? -3.799 -1.227 -5.272 1.00 96.88 83 ALA A CA 1
ATOM 688 C C . ALA A 1 83 ? -3.553 -0.224 -6.417 1.00 96.88 83 ALA A C 1
ATOM 690 O O . ALA A 1 83 ? -3.237 -0.632 -7.535 1.00 96.88 83 ALA A O 1
ATOM 691 N N . GLU A 1 84 ? -3.652 1.082 -6.158 1.00 96.75 84 GLU A N 1
ATOM 692 C CA . GLU A 1 84 ? -3.269 2.121 -7.122 1.00 96.75 84 GLU A CA 1
ATOM 693 C C . GLU A 1 84 ? -1.769 2.106 -7.422 1.00 96.75 84 GLU A C 1
ATOM 695 O O . GLU A 1 84 ? -1.378 2.220 -8.586 1.00 96.75 84 GLU A O 1
ATOM 700 N N . TRP A 1 85 ? -0.920 1.920 -6.407 1.00 96.19 85 TRP A N 1
ATOM 701 C CA . TRP A 1 85 ? 0.519 1.776 -6.620 1.00 96.19 85 TRP A CA 1
ATOM 702 C C . TRP A 1 85 ? 0.847 0.537 -7.451 1.00 96.19 85 TRP A C 1
ATOM 704 O O . TRP A 1 85 ? 1.585 0.648 -8.426 1.00 96.19 85 TRP A O 1
ATOM 714 N N . ASP A 1 86 ? 0.244 -0.613 -7.138 1.00 94.69 86 ASP A N 1
ATOM 715 C CA . ASP A 1 86 ? 0.421 -1.844 -7.916 1.00 94.69 86 ASP A CA 1
ATOM 716 C C . ASP A 1 86 ? -0.003 -1.647 -9.385 1.00 94.69 86 ASP A C 1
ATOM 718 O O . ASP A 1 86 ? 0.712 -2.063 -10.298 1.00 94.69 86 ASP A O 1
ATOM 722 N N . ARG A 1 87 ? -1.108 -0.928 -9.636 1.00 94.88 87 ARG A N 1
ATOM 723 C CA . ARG A 1 87 ? -1.540 -0.562 -10.996 1.00 94.88 87 ARG A CA 1
ATOM 724 C C . ARG A 1 87 ? -0.557 0.369 -11.704 1.00 94.88 87 ARG A C 1
ATOM 726 O O . ARG A 1 87 ? -0.307 0.187 -12.894 1.00 94.88 87 ARG A O 1
ATOM 733 N N . LYS A 1 88 ? -0.008 1.369 -11.009 1.00 92.88 88 LYS A N 1
ATOM 734 C CA . LYS A 1 88 ? 1.003 2.281 -11.573 1.00 92.88 88 LYS A CA 1
ATOM 735 C C . LYS A 1 88 ? 2.272 1.522 -11.953 1.00 92.88 88 LYS A C 1
ATOM 737 O O . LYS A 1 88 ? 2.712 1.649 -13.087 1.00 92.88 88 LYS A O 1
ATOM 742 N N . ILE A 1 89 ? 2.792 0.691 -11.053 1.00 92.12 89 ILE A N 1
ATOM 743 C CA . ILE A 1 89 ? 3.988 -0.130 -11.285 1.00 92.12 89 ILE A CA 1
ATOM 744 C C . ILE A 1 89 ? 3.776 -1.066 -12.482 1.00 92.12 89 ILE A C 1
ATOM 746 O O . ILE A 1 89 ? 4.614 -1.122 -13.378 1.00 92.12 89 ILE A O 1
ATOM 750 N N . ALA A 1 90 ? 2.617 -1.726 -12.565 1.00 90.31 90 ALA A N 1
ATOM 751 C CA . ALA A 1 90 ? 2.296 -2.611 -13.683 1.00 90.31 90 ALA A CA 1
ATOM 752 C C . ALA A 1 90 ? 2.286 -1.897 -15.049 1.00 90.31 90 ALA A C 1
ATOM 754 O O . ALA A 1 90 ? 2.632 -2.519 -16.051 1.00 90.31 90 ALA A O 1
ATOM 755 N N . ARG A 1 91 ? 1.925 -0.604 -15.102 1.00 88.25 91 ARG A N 1
ATOM 756 C CA . ARG A 1 91 ? 1.978 0.196 -16.341 1.00 88.25 91 ARG A CA 1
ATOM 757 C C . ARG A 1 91 ? 3.403 0.501 -16.799 1.00 88.25 91 ARG A C 1
ATOM 759 O O . ARG A 1 91 ? 3.627 0.572 -18.001 1.00 88.25 91 ARG A O 1
ATOM 766 N N . TYR A 1 92 ? 4.338 0.678 -15.868 1.00 82.25 92 TYR A N 1
ATOM 767 C CA . TYR A 1 92 ? 5.752 0.904 -16.189 1.00 82.25 92 TYR A CA 1
ATOM 768 C C . TYR A 1 92 ? 6.487 -0.392 -16.565 1.00 82.25 92 TYR A C 1
ATOM 770 O O . TYR A 1 92 ? 7.469 -0.349 -17.300 1.00 82.25 92 TYR A O 1
ATOM 778 N N . GLY A 1 93 ? 6.003 -1.553 -16.114 1.00 78.31 93 GLY A N 1
ATOM 779 C CA . GLY A 1 93 ? 6.599 -2.849 -16.434 1.00 78.31 93 GLY A CA 1
ATOM 780 C C . GLY A 1 93 ? 7.812 -3.175 -15.556 1.00 78.31 93 GLY A C 1
ATOM 781 O O . GLY A 1 93 ? 7.833 -2.858 -14.368 1.00 78.31 93 GLY A O 1
ATOM 782 N N . LYS A 1 94 ? 8.806 -3.875 -16.115 1.00 77.38 94 LYS A N 1
ATOM 783 C CA . LYS A 1 94 ? 10.054 -4.210 -15.408 1.00 77.38 94 LYS A CA 1
ATOM 784 C C . LYS A 1 94 ? 11.125 -3.173 -15.725 1.00 77.38 94 LYS A C 1
ATOM 786 O O . LYS A 1 94 ? 11.258 -2.780 -16.880 1.00 77.38 94 LYS A O 1
ATOM 791 N N . CYS A 1 95 ? 11.914 -2.799 -14.718 1.00 75.94 95 CYS A N 1
ATOM 792 C CA . CYS A 1 95 ? 13.144 -2.044 -14.939 1.00 75.94 95 CYS A CA 1
ATOM 793 C C . CYS A 1 95 ? 14.057 -2.860 -15.883 1.00 75.94 95 CYS A C 1
ATOM 795 O O . CYS A 1 95 ? 14.295 -4.037 -15.601 1.00 75.94 95 CYS A O 1
ATOM 797 N N . PRO A 1 96 ? 14.494 -2.293 -17.023 1.00 66.12 96 PRO A N 1
ATOM 798 C CA . PRO A 1 96 ? 15.284 -3.005 -18.033 1.00 66.12 96 PRO A CA 1
ATOM 799 C C . PRO A 1 96 ? 16.779 -3.152 -17.690 1.00 66.12 96 PRO A C 1
ATOM 801 O O . PRO A 1 96 ? 17.521 -3.681 -18.519 1.00 66.12 96 PRO A O 1
ATOM 804 N N . ILE A 1 97 ? 17.207 -2.678 -16.512 1.00 60.31 97 ILE A N 1
ATOM 805 C CA . ILE A 1 97 ? 18.601 -2.628 -16.035 1.00 60.31 97 ILE A CA 1
ATOM 806 C C . ILE A 1 97 ? 18.874 -3.774 -15.059 1.00 60.31 97 ILE A C 1
ATOM 808 O O . ILE A 1 97 ? 18.011 -4.009 -14.180 1.00 60.31 97 ILE A O 1
#

Solvent-accessible surface area (backbone atoms only — not comparable to full-atom values): 5707 Å² total; per-residue (Å²): 137,82,82,79,83,80,60,76,68,62,60,54,57,56,52,55,66,61,62,65,68,80,74,65,77,71,53,72,70,53,50,51,53,34,52,52,49,49,53,46,52,50,50,34,50,50,43,51,50,51,34,50,51,38,52,54,49,50,74,71,49,64,83,90,40,74,62,41,59,52,36,51,52,51,38,53,51,34,53,52,50,41,53,51,38,53,53,53,45,62,74,72,56,72,64,91,120

Sequence (97 aa):
MSEDNFSPEDITKHAEYQEEKKGCPPRVCEIEICNELQELEKSKYDTRKLRKRARIQLKKSDPDTPEVSRLKEEIARYYNEVAEWDRKIARYGKCPI

Secondary structure (DSSP, 8-state):
-------THHHHHHHHHHHTTSSPPPPHHHHHHHHHHHHHHHHHHHHHHHHHHHHHHHHHS-TTSHHHHHHHHHHHHHHHHHHHHHHHHHHH-----

Radius of gyration: 24.12 Å; Cα contacts (8 Å, |Δi|>4): 47; chains: 1; bounding box: 46×39×68 Å

Organism: Araneus ventricosus (NCBI:txid182803)

pLDDT: mean 79.18, std 21.12, range [39.97, 98.19]

Mean predicted aligned error: 12.62 Å

Nearest PDB structures (foldseek):
  6jqa-assembly1_C  TM=9.036E-01  e=1.135E+00  Onion yellows phytoplasma OY-W
  6jqa-assembly1_A  TM=8.048E-01  e=9.386E-01  Onion yellows phytoplasma OY-W
  6jqa-as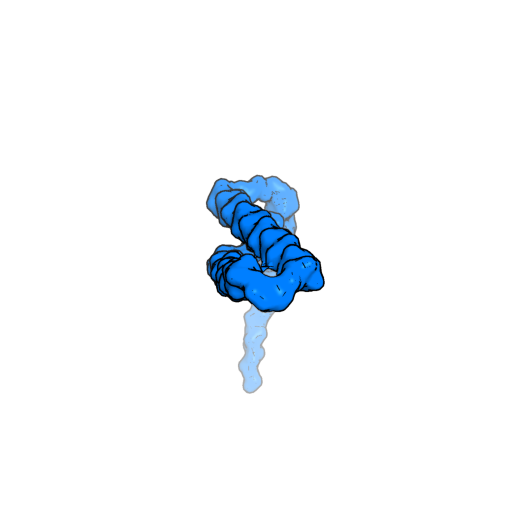sembly1_B  TM=8.532E-01  e=1.066E+00  Onion yellows phytoplasma OY-W
  3u0c-assembly1_A  TM=7.886E-01  e=5.550E+00  Shigella flexneri
  5wkq-assembly1_A  TM=7.593E-01  e=6.301E+00  Shigella flexneri

Foldseek 3Di:
DDPDDDDPVVVVVVVVVVVVPPDDDDDPVLVVLVVVLVVLVVVLVVLVVVLVVLVVVLVVDDPPDPSNVVSVVSNVVSVVVNVVSVVVNVVSPDRPD